Protein AF-A0A655DII1-F1 (afdb_monomer_lite)

Organism: NCBI:txid58097

Structure (mmCIF, N/CA/C/O backbone):
data_AF-A0A655DII1-F1
#
_entry.id   AF-A0A655DII1-F1
#
loop_
_atom_site.group_PDB
_atom_site.id
_atom_site.type_symbol
_atom_site.label_atom_id
_atom_site.label_alt_id
_atom_site.label_comp_id
_atom_site.label_asym_id
_atom_site.label_entity_id
_atom_site.label_seq_id
_atom_site.pdbx_PDB_ins_code
_atom_site.Cartn_x
_atom_site.Cartn_y
_atom_site.Cartn_z
_atom_site.occupancy
_atom_site.B_iso_or_equiv
_atom_site.auth_seq_id
_atom_site.auth_comp_id
_atom_site.auth_asym_id
_atom_site.auth_atom_id
_atom_site.pdbx_PDB_model_num
ATOM 1 N N . MET A 1 1 ? -13.326 -5.733 -0.008 1.00 95.75 1 MET A N 1
ATOM 2 C CA . MET A 1 1 ? -11.869 -5.980 -0.052 1.00 95.75 1 MET A CA 1
ATOM 3 C C . MET A 1 1 ? -11.419 -5.823 -1.490 1.00 95.75 1 MET A C 1
ATOM 5 O O . MET A 1 1 ? -12.132 -6.296 -2.367 1.00 95.75 1 MET A O 1
ATOM 9 N N . ILE A 1 2 ? -10.290 -5.158 -1.721 1.00 98.25 2 ILE A N 1
ATOM 10 C CA . ILE A 1 2 ? -9.664 -4.984 -3.037 1.00 98.25 2 ILE A CA 1
ATOM 11 C C . ILE A 1 2 ? -8.256 -5.577 -2.963 1.00 98.25 2 ILE A C 1
ATOM 13 O O . ILE A 1 2 ? -7.517 -5.303 -2.018 1.00 98.25 2 ILE A O 1
ATOM 17 N N . ILE A 1 3 ? -7.888 -6.385 -3.952 1.00 98.06 3 ILE A N 1
ATOM 18 C CA . ILE A 1 3 ? -6.554 -6.976 -4.080 1.00 98.06 3 ILE A CA 1
ATOM 19 C C . ILE A 1 3 ? -5.996 -6.654 -5.464 1.00 98.06 3 ILE A C 1
ATOM 21 O O . ILE A 1 3 ? -6.757 -6.628 -6.431 1.00 98.06 3 ILE A O 1
ATOM 25 N N . SER A 1 4 ? -4.695 -6.388 -5.573 1.00 97.62 4 SER A N 1
ATOM 26 C CA . SER A 1 4 ? -4.074 -6.132 -6.874 1.00 97.62 4 SER A CA 1
ATOM 27 C C . SER A 1 4 ? -2.571 -6.407 -6.906 1.00 97.62 4 SER A C 1
ATOM 29 O O . SER A 1 4 ? -1.880 -6.345 -5.889 1.00 97.62 4 SER A O 1
ATOM 31 N N . ASN A 1 5 ? -2.076 -6.663 -8.112 1.00 96.50 5 ASN A N 1
ATOM 32 C CA . ASN A 1 5 ? -0.667 -6.638 -8.488 1.00 96.50 5 ASN A CA 1
ATOM 33 C C . ASN A 1 5 ? -0.524 -5.658 -9.670 1.00 96.50 5 ASN A C 1
ATOM 35 O O . ASN A 1 5 ? -0.612 -6.091 -10.822 1.00 96.50 5 ASN A O 1
ATOM 39 N N . PRO A 1 6 ? -0.440 -4.339 -9.415 1.00 92.69 6 PRO A N 1
ATOM 40 C CA . PRO A 1 6 ? -0.447 -3.342 -10.477 1.00 92.69 6 PRO A CA 1
ATOM 41 C C . PRO A 1 6 ? 0.785 -3.475 -11.382 1.00 92.69 6 PRO A C 1
ATOM 43 O O . PRO A 1 6 ? 1.882 -3.737 -10.877 1.00 92.69 6 PRO A O 1
ATOM 46 N N . PRO A 1 7 ? 0.651 -3.241 -12.700 1.00 91.00 7 PRO A N 1
ATOM 47 C CA . P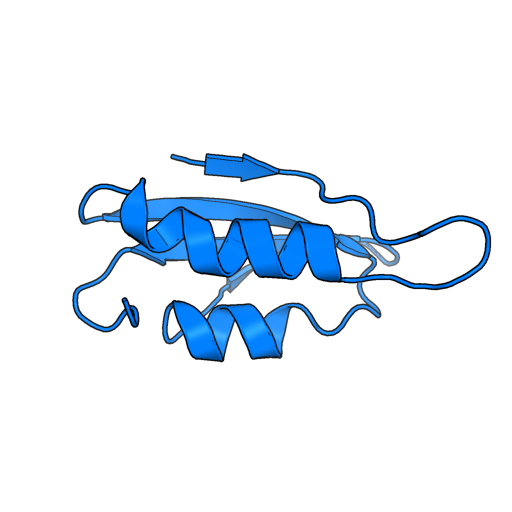RO A 1 7 ? 1.820 -3.122 -13.558 1.00 91.00 7 PRO A CA 1
ATOM 48 C C . PRO A 1 7 ? 2.654 -1.917 -13.108 1.00 91.00 7 PRO A C 1
ATOM 50 O O . PRO A 1 7 ? 2.108 -0.900 -12.677 1.00 91.00 7 PRO A O 1
ATOM 53 N N . PHE A 1 8 ? 3.977 -2.037 -13.207 1.00 84.94 8 PHE A N 1
ATOM 54 C CA . PHE A 1 8 ? 4.909 -0.955 -12.873 1.00 84.94 8 PHE A CA 1
ATOM 55 C C . PHE A 1 8 ? 5.826 -0.569 -14.040 1.00 84.94 8 PHE A C 1
ATOM 57 O O . PHE A 1 8 ? 6.735 0.242 -13.877 1.00 84.94 8 PHE A O 1
ATOM 64 N N . HIS A 1 9 ? 5.587 -1.146 -15.218 1.00 82.44 9 HIS A N 1
ATOM 65 C CA . HIS A 1 9 ? 6.297 -0.835 -16.447 1.00 82.44 9 HIS A CA 1
ATOM 66 C C . HIS A 1 9 ? 5.312 -0.396 -17.525 1.00 82.44 9 HIS A C 1
ATOM 68 O O . HIS A 1 9 ? 4.272 -1.030 -17.701 1.00 82.44 9 HIS A O 1
ATOM 74 N N . ASP A 1 10 ? 5.680 0.653 -18.251 1.00 70.50 10 ASP A N 1
ATOM 75 C CA . ASP A 1 10 ? 5.081 1.034 -19.526 1.00 70.50 10 ASP A CA 1
ATOM 76 C C . ASP A 1 10 ? 6.182 0.961 -20.595 1.00 70.50 10 ASP A C 1
ATOM 78 O O . ASP A 1 10 ? 7.111 1.776 -20.638 1.00 70.50 10 ASP A O 1
ATOM 82 N N . GLY A 1 11 ? 6.183 -0.129 -21.365 1.00 76.00 11 GLY A N 1
ATOM 83 C CA . GLY A 1 11 ? 7.327 -0.514 -22.192 1.00 76.00 11 GLY A CA 1
ATOM 84 C C . GLY A 1 11 ? 8.578 -0.799 -21.347 1.00 76.00 11 GLY A C 1
ATOM 85 O O . GLY A 1 11 ? 8.571 -1.692 -20.503 1.00 76.00 11 GLY A O 1
ATOM 86 N N . MET A 1 12 ? 9.665 -0.054 -21.583 1.00 73.12 12 MET A N 1
ATOM 87 C CA . MET A 1 12 ? 10.911 -0.153 -20.797 1.00 73.12 12 MET A CA 1
ATOM 88 C C . MET A 1 12 ? 10.969 0.820 -19.610 1.00 73.12 12 MET A C 1
ATOM 90 O O . MET A 1 12 ? 11.882 0.725 -18.791 1.00 73.12 12 MET A O 1
ATOM 94 N N . GLN A 1 13 ? 10.035 1.768 -19.513 1.00 77.00 13 GLN A N 1
ATOM 95 C CA . GLN A 1 13 ? 10.050 2.780 -18.461 1.00 77.00 13 GLN A CA 1
ATOM 96 C C . GLN A 1 13 ? 9.254 2.316 -17.248 1.00 77.00 13 GLN A C 1
ATOM 98 O O . GLN A 1 13 ? 8.269 1.591 -17.368 1.00 77.00 13 GLN A O 1
ATOM 103 N N . THR A 1 14 ? 9.680 2.730 -16.057 1.00 80.38 14 THR A N 1
ATOM 104 C CA . THR A 1 14 ? 8.883 2.504 -14.846 1.00 80.38 14 THR A CA 1
ATOM 105 C C . THR A 1 14 ? 7.724 3.500 -14.838 1.00 80.38 14 THR A C 1
ATOM 107 O O . THR A 1 1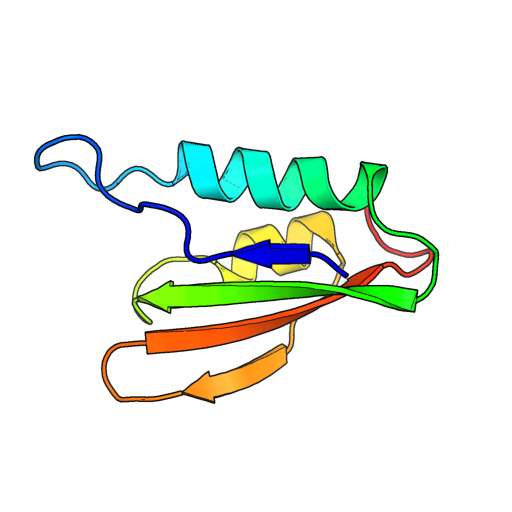4 ? 7.966 4.704 -14.824 1.00 80.38 14 THR A O 1
ATOM 110 N N . SER A 1 15 ? 6.482 3.012 -14.820 1.00 86.12 15 SER A N 1
ATOM 111 C CA . SER A 1 15 ? 5.277 3.835 -14.656 1.00 86.12 15 SER A CA 1
ATOM 112 C C . SER A 1 15 ? 4.507 3.380 -13.426 1.00 86.12 15 SER A C 1
ATOM 114 O O . SER A 1 15 ? 4.319 2.188 -13.200 1.00 86.12 15 SER A O 1
ATOM 116 N N . LEU A 1 16 ? 4.060 4.338 -12.616 1.00 89.69 16 LEU A N 1
ATOM 117 C CA . LEU A 1 16 ? 3.241 4.074 -11.434 1.00 89.69 16 LEU A CA 1
ATOM 118 C C . LEU A 1 16 ? 1.777 4.459 -11.649 1.00 89.69 16 LEU A C 1
ATOM 120 O O . LEU A 1 16 ? 0.975 4.264 -10.742 1.00 89.69 16 LEU A O 1
ATOM 124 N N . ASP A 1 17 ? 1.400 4.978 -12.815 1.00 91.31 17 ASP A N 1
ATOM 125 C CA . ASP A 1 17 ? 0.105 5.641 -13.015 1.00 91.31 17 ASP A CA 1
ATOM 126 C C . ASP A 1 17 ? -1.080 4.703 -12.768 1.00 91.31 17 ASP A C 1
ATOM 128 O O . ASP A 1 17 ? -2.061 5.082 -12.118 1.00 91.31 17 ASP A O 1
ATOM 132 N N . ALA A 1 18 ? -0.958 3.443 -13.197 1.00 90.56 18 ALA A N 1
ATOM 133 C CA . ALA A 1 18 ? -1.959 2.412 -12.940 1.00 90.56 18 ALA A CA 1
ATOM 134 C C . ALA A 1 18 ? -2.110 2.136 -11.434 1.00 90.56 18 ALA A C 1
ATOM 136 O O . ALA A 1 18 ? -3.224 2.065 -10.910 1.00 90.56 18 ALA A O 1
ATOM 137 N N . ALA A 1 19 ? -0.988 2.040 -10.718 1.00 92.56 19 ALA A N 1
ATOM 138 C CA . ALA A 1 19 ? -0.969 1.847 -9.275 1.00 92.56 19 ALA A CA 1
ATOM 139 C C . ALA A 1 19 ? -1.530 3.060 -8.524 1.00 92.56 19 ALA A C 1
ATOM 141 O O . ALA A 1 19 ? -2.324 2.898 -7.598 1.00 92.56 19 ALA A O 1
ATOM 142 N N . GLN A 1 20 ? -1.169 4.277 -8.937 1.00 94.12 20 GLN A N 1
ATOM 143 C CA . GLN A 1 20 ? -1.666 5.504 -8.321 1.00 94.12 20 GLN A CA 1
ATOM 144 C C . GLN A 1 20 ? -3.173 5.657 -8.515 1.00 94.12 20 GLN A C 1
ATOM 146 O O . GLN A 1 20 ? -3.890 5.963 -7.561 1.00 94.12 20 GLN A O 1
ATOM 151 N N . THR A 1 21 ? -3.655 5.393 -9.729 1.00 94.94 21 THR A N 1
ATOM 152 C CA . THR A 1 21 ? -5.083 5.413 -10.060 1.00 94.94 21 THR A CA 1
ATOM 153 C C . THR A 1 21 ? -5.850 4.391 -9.232 1.00 94.94 21 THR A C 1
ATOM 155 O O . THR A 1 21 ? -6.886 4.723 -8.655 1.00 94.94 21 THR A O 1
ATOM 158 N N . LEU A 1 22 ? -5.319 3.172 -9.105 1.00 95.69 22 LEU A N 1
ATOM 159 C CA . LEU A 1 22 ? -5.909 2.139 -8.260 1.00 95.69 22 LEU A CA 1
ATOM 160 C C . LEU A 1 22 ? -5.985 2.582 -6.793 1.00 95.69 22 LEU A C 1
ATOM 162 O O . LEU A 1 22 ? -7.055 2.510 -6.195 1.00 95.69 22 LEU A O 1
ATOM 166 N N . ILE A 1 23 ? -4.870 3.036 -6.213 1.00 95.94 23 ILE A N 1
ATOM 167 C CA . ILE A 1 23 ? -4.776 3.378 -4.785 1.00 95.94 23 ILE A CA 1
ATOM 168 C C . ILE A 1 23 ? -5.715 4.540 -4.449 1.00 95.94 23 ILE A C 1
ATOM 170 O O . ILE A 1 23 ? -6.533 4.417 -3.539 1.00 95.94 23 ILE A O 1
ATOM 174 N N . ARG A 1 24 ? -5.673 5.626 -5.232 1.00 95.62 24 ARG A N 1
ATOM 175 C CA . ARG A 1 24 ? -6.567 6.785 -5.057 1.00 95.62 24 ARG A CA 1
ATOM 176 C C . ARG A 1 24 ? -8.026 6.454 -5.366 1.00 95.62 24 ARG A C 1
ATOM 178 O O . ARG A 1 24 ? -8.927 7.077 -4.821 1.00 95.62 24 ARG A O 1
ATOM 185 N N . GLY A 1 25 ? -8.289 5.505 -6.260 1.00 96.19 25 GLY A N 1
ATOM 186 C CA . GLY A 1 25 ? -9.642 5.056 -6.580 1.00 96.19 25 GLY A CA 1
ATOM 187 C C . GLY A 1 25 ? -10.252 4.167 -5.499 1.00 96.19 25 GLY A C 1
ATOM 188 O O . GLY A 1 25 ? -11.450 4.258 -5.232 1.00 96.19 25 GLY A O 1
ATOM 189 N N . ALA A 1 26 ? -9.433 3.342 -4.845 1.00 97.06 26 ALA A N 1
ATOM 190 C CA . ALA A 1 26 ? -9.878 2.326 -3.897 1.00 97.06 26 ALA A CA 1
ATOM 191 C C . ALA A 1 26 ? -10.695 2.900 -2.727 1.00 97.06 26 ALA A C 1
ATOM 193 O O . ALA A 1 26 ? -11.669 2.272 -2.314 1.00 97.06 26 ALA A O 1
ATOM 194 N N . VAL A 1 27 ? -10.384 4.111 -2.248 1.00 94.50 27 VAL A N 1
ATOM 195 C CA . VAL A 1 27 ? -11.132 4.779 -1.159 1.00 94.50 27 VAL A CA 1
ATOM 196 C C . VAL A 1 27 ? -12.615 4.995 -1.478 1.00 94.50 27 VAL A C 1
ATOM 198 O O . VAL A 1 27 ? -13.436 5.057 -0.567 1.00 94.50 27 VAL A O 1
ATOM 201 N N . ARG A 1 28 ? -12.986 5.083 -2.765 1.00 94.69 28 ARG A N 1
ATOM 202 C CA . ARG A 1 28 ? -14.385 5.247 -3.202 1.00 94.69 28 ARG A CA 1
ATOM 203 C C . ARG A 1 28 ? -15.154 3.931 -3.281 1.00 94.69 28 ARG A C 1
ATOM 205 O O . ARG A 1 28 ? -16.377 3.952 -3.359 1.00 94.69 28 ARG A O 1
ATOM 212 N N . HIS A 1 29 ? -14.448 2.804 -3.280 1.00 96.31 29 HIS A N 1
ATOM 213 C CA . HIS A 1 29 ? -15.021 1.472 -3.486 1.00 96.31 29 HIS A CA 1
ATOM 214 C C . HIS A 1 29 ? -14.885 0.561 -2.259 1.00 96.31 29 HIS A C 1
ATOM 216 O O . HIS A 1 29 ? -15.409 -0.553 -2.254 1.00 96.31 29 HIS A O 1
ATOM 222 N N . LEU A 1 30 ? -14.192 1.011 -1.210 1.00 97.00 30 LEU A N 1
ATOM 223 C CA . LEU A 1 30 ? -14.084 0.295 0.054 1.00 97.00 30 LEU A CA 1
ATOM 224 C C . LEU A 1 30 ? -15.139 0.776 1.052 1.00 97.00 30 LEU A C 1
ATOM 226 O O . LEU A 1 30 ? -15.270 1.965 1.328 1.00 97.00 30 LEU A O 1
ATOM 230 N N . ASN A 1 31 ? -15.844 -0.183 1.651 1.00 94.94 31 ASN A N 1
ATOM 231 C CA . ASN A 1 31 ? -16.650 0.060 2.846 1.00 94.94 31 ASN A CA 1
ATOM 232 C C . ASN A 1 31 ? -15.746 0.424 4.036 1.00 94.94 31 ASN A C 1
ATOM 234 O O . ASN A 1 31 ? -14.555 0.107 4.033 1.00 94.94 31 ASN A O 1
ATOM 238 N N . SER A 1 32 ? -16.314 1.024 5.088 1.00 93.06 32 SER A N 1
ATOM 239 C CA . SER A 1 32 ? -15.598 1.241 6.355 1.00 93.06 32 SER A CA 1
ATOM 240 C C . SER A 1 32 ? -15.027 -0.078 6.886 1.00 93.06 32 SER A C 1
ATOM 242 O O . SER A 1 32 ? -15.745 -1.073 6.959 1.00 93.06 32 SER A O 1
ATOM 244 N N . GLY A 1 33 ? -13.742 -0.093 7.245 1.00 95.19 33 GLY A N 1
ATOM 245 C CA . GLY A 1 33 ? -13.022 -1.306 7.652 1.00 95.19 33 GLY A CA 1
ATOM 246 C C . GLY A 1 33 ? -12.611 -2.225 6.493 1.00 95.19 33 GLY A C 1
ATOM 247 O O . GLY A 1 33 ? -11.981 -3.253 6.721 1.00 95.19 33 GLY A O 1
ATOM 248 N N . GLY A 1 34 ? -12.944 -1.878 5.247 1.00 97.44 34 GLY A N 1
ATOM 249 C CA . GLY A 1 34 ? -12.532 -2.622 4.062 1.00 97.44 34 GLY A CA 1
ATOM 250 C C . GLY A 1 34 ? -11.043 -2.455 3.764 1.00 97.44 34 GLY A C 1
ATOM 251 O O . GLY A 1 34 ? -10.476 -1.389 3.970 1.00 97.44 34 GLY A O 1
ATOM 252 N N . GLU A 1 35 ? -10.415 -3.504 3.237 1.00 97.94 35 GLU A N 1
ATOM 253 C CA . GLU A 1 35 ? -8.969 -3.522 2.989 1.00 97.94 35 GLU A CA 1
ATOM 254 C C . GLU A 1 35 ? -8.607 -3.365 1.512 1.00 97.94 35 GLU A C 1
ATOM 256 O O . GLU A 1 35 ? -9.269 -3.949 0.643 1.00 97.94 35 GLU A O 1
ATOM 261 N N . LEU A 1 36 ? -7.498 -2.666 1.262 1.00 98.25 36 LEU A N 1
ATOM 262 C CA . LEU A 1 36 ? -6.719 -2.739 0.029 1.00 98.25 36 LEU A CA 1
ATOM 263 C C . LEU A 1 36 ? -5.434 -3.530 0.301 1.00 98.25 36 LEU A C 1
ATOM 265 O O . LEU A 1 36 ? -4.692 -3.209 1.233 1.00 98.25 36 LEU A O 1
ATOM 269 N N . ARG A 1 37 ? -5.154 -4.538 -0.533 1.00 98.25 37 ARG A N 1
ATOM 270 C CA . ARG A 1 37 ? -3.888 -5.281 -0.517 1.00 98.25 37 ARG A CA 1
ATOM 271 C C . ARG A 1 37 ? -3.195 -5.215 -1.869 1.00 98.25 37 ARG A C 1
ATOM 273 O O . ARG A 1 37 ? -3.809 -5.509 -2.894 1.00 98.25 37 ARG A O 1
ATOM 280 N N . ILE A 1 38 ? -1.918 -4.848 -1.863 1.00 97.75 38 ILE A N 1
ATOM 281 C CA . ILE A 1 38 ? -1.110 -4.712 -3.078 1.00 97.75 38 ILE A CA 1
ATOM 282 C C . ILE A 1 38 ? 0.184 -5.489 -2.916 1.00 97.75 38 ILE A C 1
ATOM 284 O O . ILE A 1 38 ? 0.905 -5.279 -1.946 1.00 97.75 38 ILE A O 1
ATOM 288 N N . VAL A 1 39 ? 0.507 -6.338 -3.886 1.00 97.50 39 VAL A N 1
ATOM 289 C CA . VAL A 1 39 ? 1.871 -6.848 -4.047 1.00 97.50 39 VAL A CA 1
ATOM 290 C C . VAL A 1 39 ? 2.614 -5.984 -5.062 1.00 97.50 39 VAL A C 1
ATOM 292 O O . VAL A 1 39 ? 2.049 -5.622 -6.091 1.00 97.50 39 VAL A O 1
ATOM 295 N N . ALA A 1 40 ? 3.857 -5.615 -4.756 1.00 95.06 40 ALA A N 1
ATOM 296 C CA . ALA A 1 40 ? 4.703 -4.820 -5.642 1.00 95.06 40 ALA A CA 1
ATOM 297 C C . ALA A 1 40 ? 6.193 -5.088 -5.393 1.00 95.06 40 ALA A C 1
ATOM 299 O O . ALA A 1 40 ? 6.583 -5.620 -4.347 1.00 95.06 40 ALA A O 1
ATOM 300 N N . ASN A 1 41 ? 7.043 -4.692 -6.343 1.00 94.31 41 ASN A N 1
ATOM 301 C CA . ASN A 1 41 ? 8.491 -4.755 -6.176 1.00 94.31 41 ASN A CA 1
ATOM 302 C C . ASN A 1 41 ? 8.950 -3.828 -5.041 1.00 94.31 41 ASN A C 1
ATOM 304 O O . ASN A 1 41 ? 8.527 -2.677 -4.949 1.00 94.31 41 ASN A O 1
ATOM 308 N N . ALA A 1 42 ? 9.861 -4.319 -4.200 1.00 92.25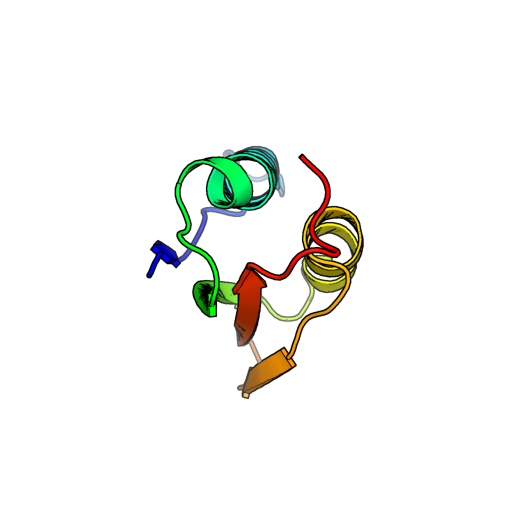 42 ALA A N 1
ATOM 309 C CA . ALA A 1 42 ? 10.242 -3.665 -2.946 1.00 92.25 42 ALA A CA 1
ATOM 310 C C . ALA A 1 42 ? 10.924 -2.292 -3.113 1.00 92.25 42 ALA A C 1
ATOM 312 O O . ALA A 1 42 ? 10.957 -1.521 -2.156 1.00 92.25 42 ALA A O 1
ATOM 313 N N . PHE A 1 43 ? 11.467 -1.999 -4.300 1.00 89.88 43 PHE A N 1
ATOM 314 C CA . PHE A 1 43 ? 12.120 -0.725 -4.619 1.00 89.88 43 PHE A CA 1
ATOM 315 C C . PHE A 1 43 ? 11.135 0.383 -5.025 1.00 89.88 43 PHE A C 1
ATOM 317 O O . PHE A 1 43 ? 11.525 1.546 -5.105 1.00 89.88 43 PHE A O 1
ATOM 324 N N . LEU A 1 44 ? 9.875 0.040 -5.315 1.00 91.19 44 LEU A N 1
ATOM 325 C CA . LEU A 1 44 ? 8.883 1.004 -5.782 1.00 91.19 44 LEU A CA 1
ATOM 326 C C . LEU A 1 44 ? 8.318 1.818 -4.598 1.00 91.19 44 LEU A C 1
ATOM 328 O O . LEU A 1 44 ? 8.060 1.256 -3.530 1.00 91.19 44 LEU A O 1
ATOM 332 N N . PRO A 1 45 ? 8.053 3.126 -4.768 1.00 90.88 45 PRO A N 1
ATOM 333 C CA . PRO A 1 45 ? 7.681 4.038 -3.682 1.00 90.88 45 PRO A CA 1
ATOM 334 C C . PRO A 1 45 ? 6.190 3.957 -3.280 1.0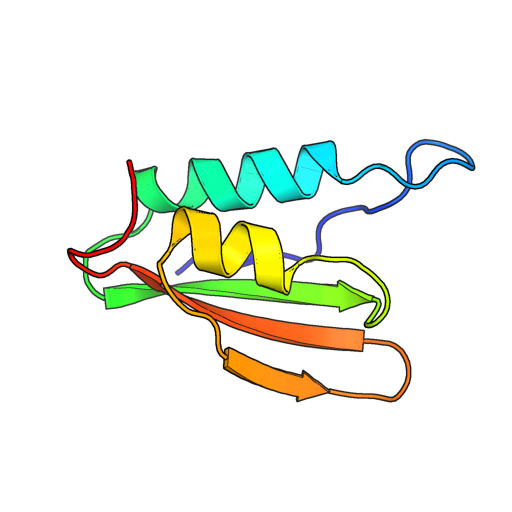0 90.88 45 PRO A C 1
ATOM 336 O O . PRO A 1 45 ? 5.539 4.978 -3.058 1.00 90.88 45 PRO A O 1
ATOM 339 N N . TYR A 1 46 ? 5.637 2.747 -3.153 1.00 93.06 46 TYR A N 1
ATOM 340 C CA . TYR A 1 46 ? 4.252 2.515 -2.714 1.00 93.06 46 TYR A CA 1
ATOM 341 C C . TYR A 1 46 ? 3.915 3.044 -1.308 1.00 93.06 46 TYR A C 1
ATOM 343 O O . TYR A 1 46 ? 2.807 3.560 -1.156 1.00 93.06 46 TYR A O 1
ATOM 351 N N . PRO A 1 47 ? 4.814 2.979 -0.298 1.00 94.19 47 PRO A N 1
ATOM 352 C CA . PRO A 1 47 ? 4.537 3.512 1.039 1.00 94.19 47 PRO A CA 1
ATOM 353 C C . PRO A 1 47 ? 4.013 4.949 1.017 1.00 94.19 47 PRO A C 1
ATOM 355 O O . PRO A 1 47 ? 2.977 5.237 1.603 1.00 94.19 47 PRO A O 1
ATOM 358 N N . LYS A 1 48 ? 4.663 5.822 0.234 1.00 93.75 48 LYS A N 1
ATOM 359 C CA . LYS A 1 48 ? 4.320 7.245 0.157 1.00 93.75 48 LYS A CA 1
ATOM 360 C C . LYS A 1 48 ? 2.868 7.462 -0.266 1.00 93.75 48 LYS A C 1
ATOM 362 O O . LYS A 1 48 ? 2.140 8.183 0.403 1.00 93.75 48 LYS A O 1
ATOM 367 N N . ILE A 1 49 ? 2.433 6.831 -1.356 1.00 94.44 49 ILE A N 1
ATOM 368 C CA . ILE A 1 49 ? 1.072 7.041 -1.862 1.00 94.44 49 ILE A CA 1
ATOM 369 C C . ILE A 1 49 ? 0.009 6.340 -1.008 1.00 94.44 49 ILE A C 1
ATOM 371 O O . ILE A 1 49 ? -1.108 6.848 -0.888 1.00 94.44 49 ILE A O 1
ATOM 375 N N . LEU A 1 50 ? 0.339 5.198 -0.397 1.00 96.56 50 LEU A N 1
ATOM 376 C CA . LEU A 1 50 ? -0.558 4.531 0.545 1.00 96.56 50 LEU A CA 1
ATOM 377 C C . LEU A 1 50 ? -0.790 5.411 1.777 1.00 96.56 50 LEU A C 1
ATOM 379 O O . LEU A 1 50 ? -1.942 5.625 2.140 1.00 96.56 50 LEU A O 1
ATOM 383 N N . ASP A 1 51 ? 0.266 5.990 2.345 1.00 95.69 51 ASP A N 1
ATOM 384 C CA . ASP A 1 51 ? 0.171 6.890 3.499 1.00 95.69 51 ASP A CA 1
ATOM 385 C C . ASP A 1 51 ? -0.528 8.206 3.143 1.00 95.69 51 ASP A C 1
ATOM 387 O O . ASP A 1 51 ? -1.386 8.677 3.886 1.00 95.69 51 ASP A O 1
ATOM 391 N N . GLU A 1 52 ? -0.246 8.781 1.971 1.00 94.94 52 GLU A N 1
ATOM 392 C CA . GLU A 1 52 ? -0.939 9.983 1.493 1.00 94.94 52 GLU A CA 1
ATOM 393 C C . GLU A 1 52 ? -2.450 9.765 1.324 1.00 94.94 52 GLU A C 1
ATOM 395 O O . GLU A 1 52 ? -3.225 10.691 1.577 1.00 94.94 52 GLU A O 1
ATOM 400 N N . THR A 1 53 ? -2.860 8.562 0.902 1.00 95.81 53 THR A N 1
ATOM 401 C CA . THR A 1 53 ? -4.255 8.234 0.565 1.00 95.81 53 THR A CA 1
ATOM 402 C C . THR A 1 53 ? -5.034 7.693 1.767 1.00 95.81 53 THR A C 1
ATOM 404 O O . THR A 1 53 ? -6.144 8.143 2.040 1.00 95.81 53 THR A O 1
ATOM 407 N N . PHE A 1 54 ? -4.467 6.740 2.505 1.00 95.81 54 PHE A N 1
ATOM 408 C CA . PHE A 1 54 ? -5.135 6.023 3.596 1.00 95.81 54 PHE A CA 1
ATOM 409 C C . PHE A 1 54 ? -4.673 6.453 4.995 1.00 95.81 54 PHE A C 1
ATOM 411 O O . PHE A 1 54 ? -5.291 6.062 5.985 1.00 95.81 54 PHE A O 1
ATOM 418 N N . GLY A 1 55 ? -3.603 7.246 5.095 1.00 95.56 55 GLY A N 1
ATOM 419 C CA . GLY A 1 55 ? -3.004 7.691 6.356 1.00 95.56 55 GLY A CA 1
ATOM 420 C C . GLY A 1 55 ? -1.999 6.705 6.956 1.00 95.56 55 GLY A C 1
ATOM 421 O O . GLY A 1 55 ? -1.171 7.114 7.764 1.00 95.56 55 GLY A O 1
ATOM 422 N N . PHE A 1 56 ? -2.053 5.429 6.566 1.00 95.62 56 PHE A N 1
ATOM 423 C CA . PHE A 1 56 ? -1.113 4.405 7.012 1.00 95.62 56 PHE A CA 1
ATOM 424 C C . PHE A 1 56 ? -1.060 3.210 6.051 1.00 95.62 56 PHE A C 1
ATOM 426 O O . PHE A 1 56 ? -1.989 2.959 5.267 1.00 95.62 56 PHE A O 1
ATOM 433 N N . HIS A 1 57 ? -0.010 2.405 6.198 1.00 97.50 57 HIS A N 1
ATOM 434 C CA . HIS A 1 57 ? 0.122 1.092 5.583 1.00 97.50 57 HIS A CA 1
ATOM 435 C C . HIS A 1 57 ? 0.838 0.109 6.513 1.00 97.50 57 HIS A C 1
ATOM 437 O O . HIS A 1 57 ? 1.535 0.489 7.451 1.00 97.50 57 HIS A O 1
ATOM 443 N N . GLU A 1 58 ? 0.711 -1.174 6.198 1.00 98.06 58 GLU A N 1
ATOM 444 C CA . GLU A 1 58 ? 1.450 -2.267 6.821 1.00 98.06 58 GLU A CA 1
ATOM 445 C C . GLU A 1 58 ? 2.076 -3.143 5.736 1.00 98.06 58 GLU A C 1
ATOM 447 O O . GLU A 1 58 ? 1.501 -3.317 4.659 1.00 98.06 58 GLU A O 1
ATOM 452 N N . VAL A 1 59 ? 3.235 -3.737 6.018 1.00 98.12 59 VAL A N 1
ATOM 453 C CA . VAL A 1 59 ? 3.816 -4.795 5.181 1.00 98.12 59 VAL A CA 1
ATOM 454 C C . VAL A 1 59 ? 3.516 -6.132 5.846 1.00 98.12 59 VAL A C 1
ATOM 456 O O . VAL A 1 59 ? 4.083 -6.445 6.888 1.00 98.12 59 VAL A O 1
ATOM 459 N N . ILE A 1 60 ? 2.620 -6.918 5.249 1.00 98.38 60 ILE A N 1
ATOM 460 C CA . ILE A 1 60 ? 2.137 -8.184 5.832 1.00 98.38 60 ILE A CA 1
ATOM 461 C C . ILE A 1 60 ? 2.907 -9.412 5.336 1.00 98.38 60 ILE A C 1
ATOM 463 O O . ILE A 1 60 ? 2.827 -10.480 5.932 1.00 98.38 60 ILE A O 1
ATOM 467 N N . ALA A 1 61 ? 3.653 -9.267 4.240 1.00 98.25 61 ALA A N 1
ATOM 468 C CA . ALA A 1 61 ? 4.588 -10.269 3.747 1.00 98.25 61 ALA A CA 1
ATOM 469 C C . ALA A 1 61 ? 5.687 -9.589 2.929 1.00 98.25 61 ALA A C 1
ATOM 471 O O . ALA A 1 61 ? 5.444 -8.584 2.257 1.00 98.25 61 ALA A O 1
ATOM 472 N N . GLN A 1 62 ? 6.894 -10.148 2.954 1.00 97.69 62 GLN A N 1
ATOM 473 C CA . GLN A 1 62 ? 7.995 -9.660 2.134 1.00 97.69 62 GLN A CA 1
ATOM 474 C C . GLN A 1 62 ? 8.951 -10.779 1.735 1.00 97.69 62 GLN A C 1
ATOM 476 O O . GLN A 1 62 ? 9.140 -11.758 2.452 1.00 97.69 62 GLN A O 1
ATOM 481 N N . THR A 1 63 ? 9.578 -10.586 0.584 1.00 96.75 63 THR A N 1
ATOM 482 C CA . THR A 1 63 ? 10.733 -11.342 0.096 1.00 96.75 63 THR A CA 1
ATOM 483 C C . THR A 1 63 ? 11.841 -10.349 -0.258 1.00 96.75 63 THR A C 1
ATOM 485 O O . THR A 1 63 ? 11.652 -9.138 -0.151 1.00 96.75 63 THR A O 1
ATOM 488 N N . GLY A 1 64 ? 12.981 -10.830 -0.761 1.00 93.19 64 GLY A N 1
ATOM 489 C CA . GLY A 1 64 ? 14.029 -9.940 -1.276 1.00 93.19 64 GLY A CA 1
ATOM 490 C C . GLY A 1 64 ? 13.603 -9.089 -2.484 1.00 93.19 64 GLY A C 1
ATOM 491 O O . GLY A 1 64 ? 14.243 -8.084 -2.769 1.00 93.19 64 GLY A O 1
ATOM 492 N N . ARG A 1 65 ? 12.532 -9.467 -3.201 1.00 94.44 65 ARG A N 1
ATOM 493 C CA . ARG A 1 65 ? 12.085 -8.775 -4.427 1.00 94.44 65 ARG A CA 1
ATOM 494 C C . ARG A 1 65 ? 10.731 -8.088 -4.290 1.00 94.44 65 ARG A C 1
ATOM 496 O O . ARG A 1 65 ? 10.524 -7.050 -4.912 1.00 94.44 65 ARG A O 1
ATOM 503 N N . PHE A 1 66 ? 9.829 -8.638 -3.483 1.00 96.75 66 PHE A N 1
ATOM 504 C CA . PHE A 1 66 ? 8.433 -8.207 -3.401 1.00 96.75 66 PHE A CA 1
ATOM 505 C C . PHE A 1 66 ? 8.014 -7.883 -1.972 1.00 96.75 66 PHE A C 1
ATOM 507 O O . PHE A 1 66 ? 8.459 -8.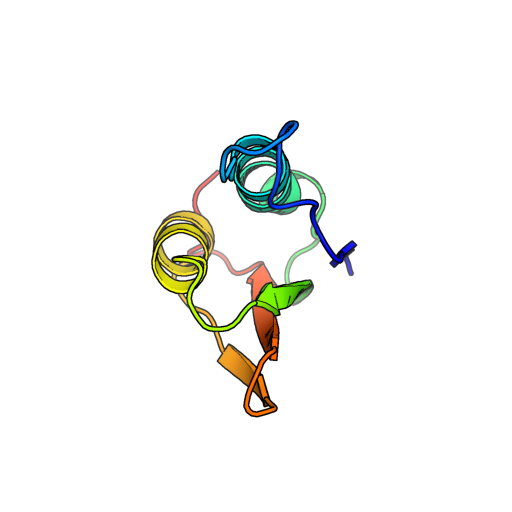539 -1.029 1.00 96.75 66 PHE A O 1
ATOM 514 N N . LYS A 1 67 ? 7.096 -6.928 -1.831 1.00 98.00 67 LYS A N 1
ATOM 515 C CA . LYS A 1 67 ? 6.379 -6.618 -0.591 1.00 98.00 67 LYS A CA 1
ATOM 516 C C . LYS A 1 67 ? 4.878 -6.704 -0.834 1.00 98.00 67 LYS A C 1
ATOM 518 O O . LYS A 1 67 ? 4.403 -6.303 -1.894 1.00 98.00 67 LYS A O 1
ATOM 523 N N . VAL A 1 68 ? 4.150 -7.217 0.154 1.00 98.31 68 VAL A N 1
ATOM 524 C CA . VAL A 1 68 ? 2.687 -7.181 0.205 1.00 98.31 68 VAL A CA 1
ATOM 525 C C . VAL A 1 68 ? 2.278 -6.120 1.211 1.00 98.31 68 VAL A C 1
ATOM 527 O O . VAL A 1 68 ? 2.506 -6.265 2.412 1.00 98.31 68 VAL A O 1
ATOM 530 N N . TYR A 1 69 ? 1.670 -5.062 0.699 1.00 98.31 69 TYR A N 1
ATOM 531 C CA . TYR A 1 69 ? 1.127 -3.956 1.462 1.00 98.31 69 TYR A CA 1
ATOM 532 C C . TYR A 1 69 ? -0.332 -4.215 1.820 1.00 98.31 69 TYR A C 1
ATOM 534 O O . TYR A 1 69 ? -1.092 -4.744 1.005 1.00 98.31 69 TYR A O 1
ATOM 542 N N . ARG A 1 70 ? -0.728 -3.791 3.016 1.00 98.31 70 ARG A N 1
ATOM 543 C CA . ARG A 1 70 ? -2.109 -3.738 3.496 1.00 98.31 70 ARG A CA 1
ATOM 544 C C . ARG A 1 70 ? -2.413 -2.324 3.973 1.00 98.31 70 ARG A C 1
ATOM 546 O O . ARG A 1 70 ? -1.593 -1.700 4.637 1.00 98.31 70 ARG A O 1
ATOM 553 N N . THR A 1 71 ? -3.609 -1.844 3.670 1.00 97.88 71 THR A N 1
ATOM 554 C CA . THR A 1 71 ? -4.192 -0.665 4.312 1.00 97.88 71 THR A CA 1
ATOM 555 C C . THR A 1 71 ? -5.697 -0.857 4.482 1.00 97.88 71 THR A C 1
ATOM 557 O O . THR A 1 71 ? -6.306 -1.692 3.803 1.00 97.88 71 THR A O 1
ATOM 560 N N . VAL A 1 72 ? -6.293 -0.121 5.417 1.00 96.88 72 VAL A N 1
ATOM 561 C CA . VAL A 1 72 ? -7.706 -0.243 5.783 1.00 96.88 72 VAL A CA 1
ATOM 562 C C . VAL A 1 72 ? -8.396 1.096 5.585 1.00 96.88 72 VAL A C 1
ATOM 564 O O . VAL A 1 72 ? -7.887 2.139 5.990 1.00 96.88 72 VAL A O 1
ATOM 567 N N . MET A 1 73 ? -9.590 1.067 5.002 1.00 95.94 73 MET A N 1
ATOM 568 C CA . MET A 1 73 ? -10.446 2.235 4.887 1.00 95.94 73 MET A CA 1
ATOM 569 C C . MET A 1 73 ? -10.942 2.649 6.275 1.00 95.94 73 MET A C 1
ATOM 571 O O . MET A 1 73 ? -11.809 2.001 6.869 1.00 95.94 73 MET A O 1
ATOM 575 N N . THR A 1 74 ? -10.388 3.744 6.786 1.00 91.50 74 THR A N 1
ATOM 576 C CA . THR A 1 74 ? -10.794 4.379 8.044 1.00 91.50 74 THR A CA 1
ATOM 577 C C . THR A 1 74 ? -11.371 5.767 7.772 1.00 91.50 74 THR A C 1
ATOM 579 O O . THR A 1 74 ? -11.342 6.264 6.647 1.00 91.50 74 THR A O 1
ATOM 582 N N . ARG A 1 75 ? -11.866 6.441 8.817 1.00 82.69 75 ARG A N 1
ATOM 583 C CA . ARG A 1 75 ? -12.305 7.844 8.714 1.00 82.69 75 ARG A CA 1
ATOM 584 C C . ARG A 1 75 ? -11.179 8.820 8.339 1.00 82.69 75 ARG A C 1
ATOM 586 O O . ARG A 1 75 ? -11.486 9.937 7.946 1.00 82.69 75 ARG A O 1
ATOM 593 N N . GLN A 1 76 ? -9.913 8.424 8.483 1.00 78.19 76 GLN A N 1
ATOM 594 C CA . GLN A 1 76 ? -8.750 9.264 8.176 1.00 78.19 76 GLN A CA 1
ATOM 595 C C . GLN A 1 76 ? -8.332 9.203 6.700 1.00 78.19 76 GLN A C 1
ATOM 597 O O . GLN A 1 76 ? -7.543 10.038 6.264 1.00 78.19 76 GLN A O 1
ATOM 602 N N . ALA A 1 77 ? -8.850 8.240 5.929 1.00 78.88 77 ALA A N 1
ATOM 603 C CA . ALA A 1 77 ? -8.542 8.132 4.510 1.00 78.88 77 ALA A CA 1
ATOM 604 C C . ALA A 1 77 ? -9.046 9.370 3.749 1.00 78.88 77 ALA A C 1
ATOM 606 O O . ALA A 1 77 ? -10.186 9.810 3.932 1.00 78.88 77 ALA A O 1
ATOM 607 N N . LYS A 1 78 ? -8.191 9.934 2.892 1.00 73.88 78 LYS A N 1
ATOM 608 C CA . LYS A 1 78 ? -8.517 11.111 2.083 1.00 73.88 78 LYS A CA 1
ATOM 609 C C . LYS A 1 78 ? -9.377 10.685 0.893 1.00 73.88 78 LYS A C 1
ATOM 611 O O . LYS A 1 78 ? -9.034 9.733 0.194 1.00 73.88 78 LYS A O 1
ATOM 616 N N . LYS A 1 79 ? -10.501 11.377 0.695 1.00 59.34 79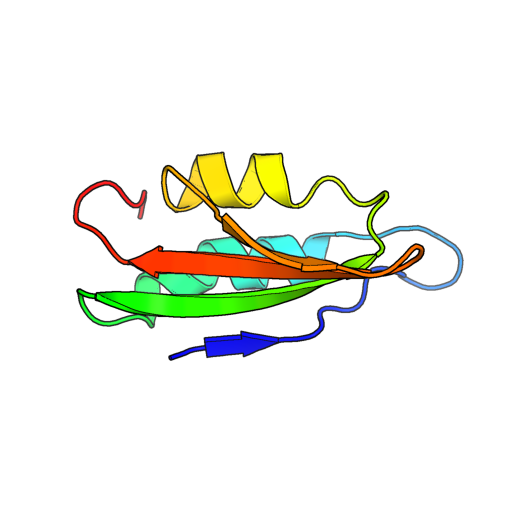 LYS A N 1
ATOM 617 C CA . LYS A 1 79 ? -11.359 11.226 -0.489 1.00 59.34 79 LYS A CA 1
ATOM 618 C C . LYS A 1 79 ? -10.845 12.053 -1.657 1.00 59.34 79 LYS A C 1
ATOM 620 O O . LYS A 1 79 ? -10.344 13.167 -1.390 1.00 59.34 79 LYS A O 1
#

pLDDT: mean 92.44, std 7.64, range [59.34, 98.38]

Foldseek 3Di:
DAEDAFDQDDDPDGDCVRVLCCLQVVLVVADAFGKYKYKYFPPDPVQVSNCVFQVGWDFPDDDNTITIIMGTNHPPGDD

Radius of gyration: 12.08 Å; chains: 1; bounding box: 31×23×31 Å

Secondary structure (DSSP, 8-state):
-EEE----EETTEE--HHHHHHHHHHTTTPPTT-EEEEEEETTS-HHHHHHHHHS--EEEEE-SSEEEEEEE--TTS--

Sequence (79 aa):
MIISNPPFHDGMQTSLDAAQTLIRGAVRHLNSGGELRIVANAFLPYPKILDETFGFHEVIAQTGRFKVYRTVMTRQAKK

InterPro domains:
  IPR002052 DNA methylase, N-6 adenine-specific, conserved site [PS00092] (2-8)
  IPR007848 Methyltransferase small domain [PF05175] (1-70)
  IPR029063 S-adenosyl-L-methionine-dependent methyltransferase superfamily [G3DSA:3.40.50.150] (1-79)
  IPR029063 S-adenosyl-L-methionine-dependent methyltransferase superfamily [SSF53335] (2-70)
  IPR046977 rRNA (guanine-N(2)-)-methyltransferase RsmC/RlmG [PTHR47816] (1-73)